Protein AF-F9XPC1-F1 (afdb_monomer_lite)

pLDDT: mean 86.32, std 16.61, range [31.66, 98.06]

Secondary structure (DSSP, 8-state):
--------------TTHHHHHHHHHHHHT--HHHHHHHHHHHHHHHHHHHH-HHHHHHS-HHHHHHHHHHTSS--THHHHHHHTSTTHHHHHHHHHHHHHTT-TT-----GGGGHHHHHHHH--

Organism: Zymoseptoria tritici (strain CBS 115943 / IPO323) (NCBI:txid336722)

Radius of gyration: 16.88 Å; chains: 1; bounding box: 32×58×39 Å

Structure (mmCIF, N/CA/C/O backbone):
data_AF-F9XPC1-F1
#
_entry.id   AF-F9XPC1-F1
#
loop_
_atom_site.group_PDB
_atom_site.id
_atom_site.type_symbol
_atom_site.label_atom_id
_atom_site.label_alt_id
_atom_site.label_comp_id
_atom_site.label_asym_id
_atom_site.label_entity_id
_atom_site.label_seq_id
_atom_site.pdbx_PDB_ins_code
_atom_site.Cartn_x
_atom_site.Cartn_y
_atom_site.Cartn_z
_atom_site.occupancy
_atom_site.B_iso_or_equiv
_atom_site.auth_seq_id
_atom_site.auth_comp_id
_atom_site.auth_asym_id
_atom_site.auth_atom_id
_atom_site.pdbx_PDB_model_num
ATOM 1 N N . MET A 1 1 ? 4.971 44.011 -14.112 1.00 39.41 1 MET A N 1
ATOM 2 C CA . MET A 1 1 ? 5.838 42.831 -13.914 1.00 39.41 1 MET A CA 1
ATOM 3 C C . MET A 1 1 ? 5.278 42.083 -12.721 1.00 39.41 1 MET A C 1
ATOM 5 O O . MET A 1 1 ? 5.489 42.542 -11.610 1.00 39.41 1 MET A O 1
ATOM 9 N N . ASN A 1 2 ? 4.453 41.056 -12.941 1.00 31.66 2 ASN A N 1
ATOM 10 C CA . ASN A 1 2 ? 3.886 40.272 -11.844 1.00 31.66 2 ASN A CA 1
ATOM 11 C C . ASN A 1 2 ? 4.432 38.849 -11.920 1.00 31.66 2 ASN A C 1
ATOM 13 O O . ASN A 1 2 ? 4.352 38.201 -12.963 1.00 31.66 2 ASN A O 1
ATOM 17 N N . SER A 1 3 ? 5.056 38.452 -10.821 1.00 39.78 3 SER A N 1
ATOM 18 C CA . SER A 1 3 ? 5.839 37.242 -10.649 1.00 39.78 3 SER A CA 1
ATOM 19 C C . SER A 1 3 ? 4.970 35.984 -10.669 1.00 39.78 3 SER A C 1
ATOM 21 O O . SER A 1 3 ? 3.963 35.890 -9.976 1.00 39.78 3 SER A O 1
ATOM 23 N N . THR A 1 4 ? 5.407 35.033 -11.491 1.00 44.59 4 THR A N 1
ATOM 24 C CA . THR A 1 4 ? 5.425 33.576 -11.282 1.00 44.59 4 THR A CA 1
ATOM 25 C C . THR A 1 4 ? 4.614 33.002 -10.109 1.00 44.59 4 THR A C 1
ATOM 27 O O . THR A 1 4 ? 5.076 33.003 -8.969 1.00 44.59 4 THR A O 1
ATOM 30 N N . HIS A 1 5 ? 3.497 32.346 -10.429 1.00 37.72 5 HIS A N 1
ATOM 31 C CA . HIS A 1 5 ? 3.060 31.145 -9.715 1.00 37.72 5 HIS A CA 1
ATOM 32 C C . HIS A 1 5 ? 3.279 29.945 -10.636 1.00 37.72 5 HIS A C 1
ATOM 34 O O . HIS A 1 5 ? 2.445 29.615 -11.474 1.00 37.72 5 HIS A O 1
ATOM 40 N N . ASP A 1 6 ? 4.452 29.333 -10.502 1.00 36.19 6 ASP A N 1
ATOM 41 C CA . ASP A 1 6 ? 4.741 28.028 -11.079 1.00 36.19 6 ASP A CA 1
ATOM 42 C C . ASP A 1 6 ? 4.139 26.952 -10.162 1.00 36.19 6 ASP A C 1
ATOM 44 O O . ASP A 1 6 ? 4.690 26.595 -9.121 1.00 36.19 6 ASP A O 1
ATOM 48 N N . SER A 1 7 ? 2.943 26.484 -10.515 1.00 40.69 7 SER A N 1
ATOM 49 C CA . SER A 1 7 ? 2.216 25.410 -9.831 1.00 40.69 7 SER A CA 1
ATOM 50 C C . SER A 1 7 ? 2.679 24.024 -10.297 1.00 40.69 7 SER A C 1
ATOM 52 O O . SER A 1 7 ? 1.855 23.167 -10.613 1.00 40.69 7 SER A O 1
ATOM 54 N N . THR A 1 8 ? 3.991 23.778 -10.355 1.00 38.88 8 THR A N 1
ATOM 55 C CA . THR A 1 8 ? 4.544 22.480 -10.790 1.00 38.88 8 THR A CA 1
ATOM 56 C C . THR A 1 8 ? 5.423 21.787 -9.746 1.00 38.88 8 THR A C 1
ATOM 58 O O . THR A 1 8 ? 6.253 20.948 -10.073 1.00 38.88 8 THR A O 1
ATOM 61 N N . ALA A 1 9 ? 5.173 22.015 -8.457 1.00 39.25 9 ALA A N 1
ATOM 62 C CA . ALA A 1 9 ? 5.675 21.146 -7.390 1.00 39.25 9 ALA A CA 1
ATOM 63 C C . ALA A 1 9 ? 4.611 20.101 -7.010 1.00 39.25 9 ALA A C 1
ATOM 65 O O . ALA A 1 9 ? 4.070 20.106 -5.907 1.00 39.25 9 ALA A O 1
ATOM 66 N N . GLY A 1 10 ? 4.267 19.214 -7.950 1.00 40.75 10 GLY A N 1
ATOM 67 C CA . GLY A 1 10 ? 3.461 18.032 -7.641 1.00 40.75 10 GLY A CA 1
ATOM 68 C C . GLY A 1 10 ? 4.199 17.201 -6.595 1.00 40.75 10 GLY A C 1
ATOM 69 O O . GLY A 1 10 ? 5.287 16.702 -6.879 1.00 40.75 10 GLY A O 1
ATOM 70 N N . GLY A 1 11 ? 3.638 17.126 -5.386 1.00 44.72 11 GLY A N 1
ATOM 71 C CA . GLY A 1 11 ? 4.242 16.494 -4.219 1.00 44.72 11 GLY A CA 1
ATOM 72 C C . GLY A 1 11 ? 4.635 15.050 -4.499 1.00 44.72 11 GLY A C 1
ATOM 73 O O . GLY A 1 11 ? 3.821 14.138 -4.404 1.00 44.72 11 GLY A O 1
ATOM 74 N N . VAL A 1 12 ? 5.902 14.841 -4.841 1.00 51.78 12 VAL A N 1
ATOM 75 C CA . VAL A 1 12 ? 6.534 13.529 -4.769 1.00 51.78 12 VAL A CA 1
ATOM 76 C C . VAL A 1 12 ? 6.485 13.166 -3.284 1.00 51.78 12 VAL A C 1
ATOM 78 O O . VAL A 1 12 ? 7.007 13.924 -2.465 1.00 51.78 12 VAL A O 1
ATOM 81 N N . GLY A 1 13 ? 5.756 12.104 -2.921 1.00 59.78 13 GLY A N 1
ATOM 82 C CA . GLY A 1 13 ? 5.554 11.704 -1.524 1.00 59.78 13 GLY A CA 1
ATOM 83 C C . GLY A 1 13 ? 6.866 11.754 -0.739 1.00 59.78 13 GLY A C 1
ATOM 84 O O . GLY A 1 13 ? 7.914 11.373 -1.262 1.00 59.78 13 GLY A O 1
ATOM 85 N N . ARG A 1 14 ? 6.830 12.295 0.488 1.00 64.56 14 ARG A N 1
ATOM 86 C CA . ARG A 1 14 ? 8.043 12.495 1.298 1.00 64.56 14 ARG A CA 1
ATOM 87 C C . ARG A 1 14 ? 8.808 11.175 1.402 1.00 64.56 14 ARG A C 1
ATOM 89 O O . ARG A 1 14 ? 8.215 10.151 1.729 1.00 64.56 14 ARG A O 1
ATOM 96 N N . VAL A 1 15 ? 10.112 11.202 1.136 1.00 66.75 15 VAL A N 1
ATOM 97 C CA . VAL A 1 15 ? 10.971 10.015 1.252 1.00 66.75 15 VAL A CA 1
ATOM 98 C C . VAL A 1 15 ? 10.778 9.384 2.636 1.00 66.75 15 VAL A C 1
ATOM 100 O O . VAL A 1 15 ? 10.909 10.075 3.648 1.00 66.75 15 VAL A O 1
ATOM 103 N N . GLY A 1 16 ? 10.430 8.095 2.683 1.00 79.88 16 GLY A N 1
ATOM 104 C CA . GLY A 1 16 ? 10.229 7.355 3.930 1.00 79.88 16 GLY A CA 1
ATOM 105 C C . GLY A 1 16 ? 8.837 7.471 4.560 1.00 79.88 16 GLY A C 1
ATOM 106 O O . GLY A 1 16 ? 8.658 6.983 5.677 1.00 79.88 16 GLY A O 1
ATOM 107 N N . HIS A 1 17 ? 7.859 8.119 3.917 1.00 89.50 17 HIS A N 1
ATOM 108 C CA . HIS A 1 17 ? 6.504 8.257 4.475 1.00 89.50 17 HIS A CA 1
ATOM 109 C C . HIS A 1 17 ? 5.804 6.910 4.683 1.00 89.50 17 HIS A C 1
ATOM 111 O O . HIS A 1 17 ? 5.067 6.753 5.652 1.00 89.50 17 HIS A O 1
ATOM 117 N N . GLU A 1 18 ? 6.075 5.938 3.821 1.00 90.50 18 GLU A N 1
ATOM 118 C CA . GLU A 1 18 ? 5.601 4.566 3.938 1.00 90.50 18 GLU A CA 1
ATOM 119 C C . GLU A 1 18 ? 6.061 3.925 5.257 1.00 90.50 18 GLU A C 1
ATOM 121 O O . GLU A 1 18 ? 5.232 3.466 6.044 1.00 90.50 18 GLU A O 1
ATOM 126 N N . ARG A 1 19 ? 7.357 4.031 5.580 1.00 91.62 19 ARG A N 1
ATOM 127 C CA . ARG A 1 19 ? 7.926 3.518 6.833 1.00 91.62 19 ARG A CA 1
ATOM 128 C C . ARG A 1 19 ? 7.413 4.283 8.050 1.00 91.62 19 ARG A C 1
ATOM 130 O O . ARG A 1 19 ? 7.088 3.680 9.067 1.00 91.62 19 ARG A O 1
ATOM 137 N N . ILE A 1 20 ? 7.326 5.613 7.961 1.00 94.38 20 ILE A N 1
ATOM 138 C CA . ILE A 1 20 ? 6.801 6.440 9.060 1.00 94.38 20 ILE A CA 1
ATOM 139 C C . ILE A 1 20 ? 5.347 6.057 9.363 1.00 94.38 20 ILE A C 1
ATOM 141 O O . ILE A 1 20 ? 4.984 5.935 10.531 1.00 94.38 20 ILE A O 1
ATOM 145 N N . GLY A 1 21 ? 4.525 5.851 8.330 1.00 94.88 21 GLY A N 1
ATOM 146 C CA . GLY A 1 21 ? 3.129 5.439 8.474 1.00 94.88 21 GLY A CA 1
ATOM 147 C C . GLY A 1 21 ? 2.987 4.057 9.110 1.00 94.88 21 GLY A C 1
ATOM 148 O O . GLY A 1 21 ? 2.234 3.905 10.073 1.00 94.88 21 GLY A O 1
ATOM 149 N N . GLU A 1 22 ? 3.749 3.074 8.629 1.00 96.12 22 GLU A N 1
ATOM 150 C CA . GLU A 1 22 ? 3.789 1.725 9.206 1.00 96.12 22 GLU A CA 1
ATOM 151 C C . GLU A 1 22 ? 4.189 1.745 10.686 1.00 96.12 22 GLU A C 1
ATOM 153 O O . GLU A 1 22 ? 3.488 1.181 11.535 1.00 96.12 22 GLU A O 1
ATOM 158 N N . GLU A 1 23 ? 5.293 2.421 11.013 1.00 95.25 23 GLU A N 1
ATOM 159 C CA . GLU A 1 23 ? 5.796 2.517 12.383 1.00 95.25 23 GLU A CA 1
ATOM 160 C C . GLU A 1 23 ? 4.797 3.225 13.296 1.00 95.25 23 GLU A C 1
ATOM 162 O O . GLU A 1 23 ? 4.579 2.793 14.429 1.00 95.25 23 GLU A O 1
ATOM 167 N N . TYR A 1 24 ? 4.175 4.301 12.815 1.00 95.75 24 TYR A N 1
ATOM 168 C CA . TYR A 1 24 ? 3.192 5.054 13.580 1.00 95.75 24 TYR A CA 1
ATOM 169 C C . TYR A 1 24 ? 1.960 4.205 13.910 1.00 95.75 24 TYR A C 1
ATOM 171 O O . TYR A 1 24 ? 1.584 4.106 15.078 1.00 95.75 24 TYR A O 1
ATOM 179 N N . LEU A 1 25 ? 1.369 3.538 12.915 1.00 95.44 25 LEU A N 1
ATOM 180 C CA . LEU A 1 25 ? 0.187 2.693 13.117 1.00 95.44 25 LEU A CA 1
ATOM 181 C C . LEU A 1 25 ? 0.498 1.493 14.015 1.00 95.44 25 LEU A C 1
ATOM 183 O O . LEU A 1 25 ? -0.278 1.176 14.917 1.00 95.44 25 LEU A O 1
ATOM 187 N N . THR A 1 26 ? 1.665 0.878 13.835 1.00 93.38 26 THR A N 1
ATOM 188 C CA . THR A 1 26 ? 2.116 -0.221 14.696 1.00 93.38 26 THR A CA 1
ATOM 189 C C . THR A 1 26 ? 2.271 0.242 16.147 1.00 93.38 26 THR A C 1
ATOM 191 O O . THR A 1 26 ? 1.817 -0.439 17.064 1.00 93.38 26 THR A O 1
ATOM 194 N N . ARG A 1 27 ? 2.853 1.428 16.381 1.00 94.06 27 ARG A N 1
ATOM 195 C CA . ARG A 1 27 ? 3.006 2.005 17.731 1.00 94.06 27 ARG A CA 1
ATOM 196 C C . ARG A 1 27 ? 1.680 2.396 18.375 1.00 94.06 27 ARG A C 1
ATOM 198 O O . ARG A 1 27 ? 1.578 2.343 19.596 1.00 94.06 27 ARG A O 1
ATOM 205 N N . LEU A 1 28 ? 0.686 2.786 17.580 1.00 94.56 28 LEU A N 1
ATOM 206 C CA . LEU A 1 28 ? -0.663 3.067 18.074 1.00 94.56 28 LEU A CA 1
ATOM 207 C C . LEU A 1 28 ? -1.434 1.806 18.490 1.00 94.56 28 LEU A C 1
ATOM 209 O O . LEU A 1 28 ? -2.450 1.933 19.167 1.00 94.56 28 LEU A O 1
ATOM 213 N N . GLY A 1 29 ? -0.958 0.614 18.120 1.00 94.25 29 GLY A N 1
ATOM 214 C CA . GLY A 1 29 ? -1.585 -0.656 18.483 1.00 94.25 29 GLY A CA 1
ATOM 215 C C . GLY A 1 29 ? -2.467 -1.263 17.395 1.00 94.25 29 GLY A C 1
ATOM 216 O O . GLY A 1 29 ? -3.188 -2.212 17.677 1.00 94.25 29 GLY A O 1
ATOM 217 N N . TYR A 1 30 ? -2.408 -0.770 16.153 1.00 95.44 30 TYR A N 1
ATOM 218 C CA . TYR A 1 30 ? -3.050 -1.477 15.046 1.00 95.44 30 TYR A CA 1
ATOM 219 C C . TYR A 1 30 ? -2.400 -2.842 14.811 1.00 95.44 30 TYR A C 1
ATOM 221 O O . TYR A 1 30 ? -1.204 -3.044 15.045 1.00 95.44 30 TYR A O 1
ATOM 229 N N . SER A 1 31 ? -3.180 -3.767 14.246 1.00 94.19 31 SER A N 1
ATOM 230 C CA . SER A 1 31 ? -2.648 -5.048 13.787 1.00 94.19 31 SER A CA 1
ATOM 231 C C . SER A 1 31 ? -1.455 -4.865 12.841 1.00 94.19 31 SER A C 1
ATOM 233 O O . SER A 1 31 ? -1.419 -3.946 12.014 1.00 94.19 31 SER A O 1
ATOM 235 N N . LYS A 1 32 ? -0.513 -5.815 12.893 1.00 92.44 32 LYS A N 1
ATOM 236 C CA . LYS A 1 32 ? 0.649 -5.847 11.991 1.00 92.44 32 LYS A CA 1
ATOM 237 C C . LYS A 1 32 ? 0.248 -5.755 10.520 1.00 92.44 32 LYS A C 1
ATOM 239 O O . LYS A 1 32 ? 0.936 -5.099 9.752 1.00 92.44 32 LYS A O 1
ATOM 244 N N . LYS A 1 33 ? -0.882 -6.369 10.143 1.00 94.69 33 LYS A N 1
ATOM 245 C CA . LYS A 1 33 ? -1.400 -6.323 8.772 1.00 94.69 33 LYS A CA 1
ATOM 246 C C . LYS A 1 33 ? -1.676 -4.887 8.328 1.00 94.69 33 LYS A C 1
ATOM 248 O O . LYS A 1 33 ? -1.242 -4.500 7.254 1.00 94.69 33 LYS A O 1
ATOM 253 N N . VAL A 1 34 ? -2.356 -4.086 9.149 1.00 95.56 34 VAL A N 1
ATOM 254 C CA . VAL A 1 34 ? -2.688 -2.693 8.799 1.00 95.56 34 VAL A CA 1
ATOM 255 C C . VAL A 1 34 ? -1.425 -1.851 8.633 1.00 95.56 34 VAL A C 1
ATOM 257 O O . VAL A 1 34 ? -1.280 -1.177 7.616 1.00 95.56 34 VAL A O 1
ATOM 260 N N . GLY A 1 35 ? -0.499 -1.924 9.596 1.00 95.44 35 GLY A N 1
ATOM 261 C CA . GLY A 1 35 ? 0.776 -1.207 9.509 1.00 95.44 35 GLY A CA 1
ATOM 262 C C . GLY A 1 35 ? 1.561 -1.596 8.256 1.00 95.44 35 GLY A C 1
ATOM 263 O O . GLY A 1 35 ? 1.965 -0.726 7.488 1.00 95.44 35 GLY A O 1
ATOM 264 N N . PHE A 1 36 ? 1.691 -2.898 8.003 1.00 95.25 36 PHE A N 1
ATOM 265 C CA . PHE A 1 36 ? 2.448 -3.421 6.871 1.00 95.25 36 PHE A CA 1
ATOM 266 C C . PHE A 1 36 ? 1.828 -3.061 5.517 1.00 95.25 36 PHE A C 1
ATOM 268 O O . PHE A 1 36 ? 2.544 -2.659 4.606 1.00 95.25 36 PHE A O 1
ATOM 275 N N . LEU A 1 37 ? 0.499 -3.137 5.372 1.00 96.94 37 LEU A N 1
ATOM 276 C CA . LEU A 1 37 ? -0.171 -2.711 4.139 1.00 96.94 37 LEU A CA 1
ATOM 277 C C . LEU A 1 37 ? 0.122 -1.235 3.839 1.00 96.94 37 LEU A C 1
ATOM 279 O O . LEU A 1 37 ? 0.465 -0.900 2.705 1.00 96.94 37 LEU A O 1
ATOM 283 N N . VAL A 1 38 ? 0.085 -0.369 4.856 1.00 96.50 38 VAL A N 1
ATOM 284 C CA . VAL A 1 38 ? 0.462 1.044 4.706 1.00 96.50 38 VAL A CA 1
ATOM 285 C C . VAL A 1 38 ? 1.942 1.199 4.353 1.00 96.50 38 VAL A C 1
ATOM 287 O O . VAL A 1 38 ? 2.255 1.958 3.441 1.00 96.50 38 VAL A O 1
ATOM 290 N N . GLY A 1 39 ? 2.854 0.465 4.988 1.00 95.75 39 GLY A N 1
ATOM 291 C CA . GLY A 1 39 ? 4.285 0.496 4.648 1.00 95.75 39 GLY A CA 1
ATOM 292 C C . GLY A 1 39 ? 4.603 -0.026 3.246 1.00 95.75 39 GLY A C 1
ATOM 293 O O . GLY A 1 39 ? 5.534 0.431 2.586 1.00 95.75 39 GLY A O 1
ATOM 294 N N . SER A 1 40 ? 3.787 -0.943 2.739 1.00 95.94 40 SER A N 1
ATOM 295 C CA . SER A 1 40 ? 4.040 -1.616 1.467 1.00 95.94 40 SER A CA 1
ATOM 296 C C . SER A 1 40 ? 3.697 -0.791 0.229 1.00 95.94 40 SER A C 1
ATOM 298 O O . SER A 1 40 ? 4.212 -1.083 -0.847 1.00 95.94 40 SER A O 1
ATOM 300 N N . HIS A 1 41 ? 2.833 0.225 0.331 1.00 94.06 41 HIS A N 1
ATOM 301 C CA . HIS A 1 41 ? 2.163 0.802 -0.844 1.00 94.06 41 HIS A CA 1
ATOM 302 C C . HIS A 1 41 ? 3.131 1.395 -1.894 1.00 94.06 41 HIS A C 1
ATOM 304 O O . HIS A 1 41 ? 2.855 1.358 -3.095 1.00 94.06 41 HIS A O 1
ATOM 310 N N . ALA A 1 42 ? 4.290 1.918 -1.485 1.00 91.31 42 ALA A N 1
ATOM 311 C CA . ALA A 1 42 ? 5.315 2.395 -2.415 1.00 91.31 42 ALA A CA 1
ATOM 312 C C . ALA A 1 42 ? 6.017 1.229 -3.137 1.00 91.31 42 ALA A C 1
ATOM 314 O O . ALA A 1 42 ? 6.166 1.252 -4.360 1.00 91.31 42 ALA A O 1
ATOM 315 N N . ALA A 1 43 ? 6.399 0.185 -2.399 1.00 93.75 43 ALA A N 1
ATOM 316 C CA . ALA A 1 43 ? 7.040 -1.009 -2.947 1.00 93.75 43 ALA A CA 1
ATOM 317 C C . ALA A 1 43 ? 6.075 -1.853 -3.801 1.00 93.75 43 ALA A C 1
ATOM 319 O O . ALA A 1 43 ? 6.470 -2.349 -4.854 1.00 93.75 43 ALA A O 1
ATOM 320 N N . ALA A 1 44 ? 4.787 -1.898 -3.452 1.00 95.62 44 ALA A N 1
ATOM 321 C CA . ALA A 1 44 ? 3.740 -2.534 -4.248 1.00 95.62 44 ALA A CA 1
ATOM 322 C C . ALA A 1 44 ? 3.644 -1.943 -5.666 1.00 95.62 44 ALA A C 1
ATOM 324 O O . ALA A 1 44 ? 3.382 -2.667 -6.623 1.00 95.62 44 ALA A O 1
ATOM 325 N N . LYS A 1 45 ? 3.930 -0.643 -5.841 1.00 94.81 45 LYS A N 1
ATOM 326 C CA . LYS A 1 45 ? 4.038 -0.029 -7.176 1.00 94.81 45 LYS A CA 1
ATOM 327 C C . LYS A 1 45 ? 5.171 -0.646 -7.992 1.00 94.81 45 LYS A C 1
ATOM 329 O O . LYS A 1 45 ? 4.981 -0.950 -9.168 1.00 94.81 45 LYS A O 1
ATOM 334 N N . ARG A 1 46 ? 6.348 -0.808 -7.374 1.00 94.81 46 ARG A N 1
ATOM 335 C CA . ARG A 1 46 ? 7.531 -1.408 -8.010 1.00 94.81 46 ARG A CA 1
ATOM 336 C C . ARG A 1 46 ? 7.248 -2.858 -8.396 1.00 94.81 46 ARG A C 1
ATOM 338 O O . ARG A 1 46 ? 7.599 -3.262 -9.500 1.00 94.81 46 ARG A O 1
ATOM 345 N N . PHE A 1 47 ? 6.570 -3.602 -7.522 1.00 96.31 47 PHE A N 1
ATOM 346 C CA . PHE A 1 47 ? 6.138 -4.972 -7.786 1.00 96.31 47 PHE A CA 1
ATOM 347 C C . PHE A 1 47 ? 5.158 -5.057 -8.964 1.00 96.31 47 PHE A C 1
ATOM 349 O O . PHE A 1 47 ? 5.377 -5.830 -9.896 1.00 96.31 47 PHE A O 1
ATOM 356 N N . LEU A 1 48 ? 4.108 -4.229 -8.976 1.00 95.94 48 LEU A N 1
ATOM 357 C CA . LEU A 1 48 ? 3.114 -4.228 -10.053 1.00 95.94 48 LEU A CA 1
ATOM 358 C C . LEU A 1 48 ? 3.734 -3.865 -11.408 1.00 95.94 48 LEU A C 1
ATOM 360 O O . LEU A 1 48 ? 3.462 -4.536 -12.393 1.00 95.94 48 LEU A O 1
ATOM 364 N N . CYS A 1 49 ? 4.637 -2.881 -11.457 1.00 94.31 49 CYS A N 1
ATOM 365 C CA . CYS A 1 49 ? 5.357 -2.553 -12.695 1.00 94.31 49 CYS A CA 1
ATOM 366 C C . CYS A 1 49 ? 6.342 -3.653 -13.131 1.00 94.31 49 CYS A C 1
ATOM 368 O O . CYS A 1 49 ? 6.696 -3.724 -14.305 1.00 94.31 49 CYS A O 1
ATOM 370 N N . GLY A 1 50 ? 6.840 -4.462 -12.189 1.00 93.62 50 GLY A N 1
ATOM 371 C CA . GLY A 1 50 ? 7.753 -5.572 -12.469 1.00 93.62 50 GLY A CA 1
ATOM 372 C C . GLY A 1 50 ? 7.035 -6.832 -12.958 1.00 93.62 50 GLY A C 1
ATOM 373 O O . GLY A 1 50 ? 7.589 -7.579 -13.760 1.00 93.62 50 GLY A O 1
ATOM 374 N N . THR A 1 51 ? 5.801 -7.052 -12.499 1.00 93.94 51 THR A N 1
ATOM 375 C CA . THR A 1 51 ? 4.959 -8.203 -12.870 1.00 93.94 51 THR A CA 1
ATOM 376 C C . THR A 1 51 ? 4.105 -7.951 -14.108 1.00 93.94 51 THR A C 1
ATOM 378 O O . THR A 1 51 ? 3.920 -8.862 -14.912 1.00 93.94 51 THR A O 1
ATOM 381 N N . ASP A 1 52 ? 3.616 -6.726 -14.288 1.00 91.81 52 ASP A N 1
ATOM 382 C CA . ASP A 1 52 ? 2.818 -6.312 -15.436 1.00 91.81 52 ASP A CA 1
ATOM 383 C C . ASP A 1 52 ? 3.409 -5.032 -16.055 1.00 91.81 52 ASP A C 1
ATOM 385 O O . ASP A 1 52 ? 3.190 -3.927 -15.545 1.00 91.81 52 ASP A O 1
ATOM 389 N N . PRO A 1 53 ? 4.140 -5.142 -17.179 1.00 85.12 53 PRO A N 1
ATOM 390 C CA . PRO A 1 53 ? 4.673 -3.977 -17.877 1.00 85.12 53 PRO A CA 1
ATOM 391 C C . PRO A 1 53 ? 3.594 -2.968 -18.296 1.00 85.12 53 PRO A C 1
ATOM 393 O O . PRO A 1 53 ? 3.883 -1.773 -18.346 1.00 85.12 53 PRO A O 1
ATOM 396 N N . ALA A 1 54 ? 2.355 -3.407 -18.552 1.00 91.31 54 ALA A N 1
ATOM 397 C CA . ALA A 1 54 ? 1.256 -2.508 -18.907 1.00 91.31 54 ALA A CA 1
ATOM 398 C C . ALA A 1 54 ? 0.771 -1.681 -17.704 1.00 91.31 54 ALA A C 1
ATOM 400 O O . ALA A 1 54 ? 0.266 -0.571 -17.884 1.00 91.31 54 ALA A O 1
ATOM 401 N N . TYR A 1 55 ? 0.986 -2.152 -16.470 1.00 91.38 55 TYR A N 1
ATOM 402 C CA . TYR A 1 55 ? 0.655 -1.395 -15.260 1.00 91.38 55 TYR A CA 1
ATOM 403 C C . TYR A 1 55 ? 1.457 -0.096 -15.150 1.00 91.38 55 TYR A C 1
ATOM 405 O O . TYR A 1 55 ? 0.962 0.917 -14.652 1.00 91.38 55 TYR A O 1
ATOM 413 N N . HIS A 1 56 ? 2.693 -0.076 -15.657 1.00 88.12 56 HIS A N 1
ATOM 414 C CA . HIS A 1 56 ? 3.468 1.159 -15.703 1.00 88.12 56 HIS A CA 1
ATOM 415 C C . HIS A 1 56 ? 2.717 2.253 -16.476 1.00 88.12 56 HIS A C 1
ATOM 417 O O . HIS A 1 56 ? 2.725 3.418 -16.073 1.00 88.12 56 HIS A O 1
ATOM 423 N N . ASP A 1 57 ? 2.010 1.897 -17.548 1.00 88.69 57 ASP A N 1
ATOM 424 C CA . ASP A 1 57 ? 1.304 2.864 -18.382 1.00 88.69 57 ASP A CA 1
ATOM 425 C C . ASP A 1 57 ? 0.054 3.436 -17.715 1.00 88.69 57 ASP A C 1
ATOM 427 O O . ASP A 1 57 ? -0.283 4.591 -17.985 1.00 88.69 57 ASP A O 1
ATOM 431 N N . THR A 1 58 ? -0.547 2.711 -16.766 1.00 87.94 58 THR A N 1
ATOM 432 C CA . THR A 1 58 ? -1.697 3.187 -15.982 1.00 87.94 58 THR A CA 1
ATOM 433 C C . THR A 1 58 ? -1.311 4.191 -14.891 1.00 87.94 58 THR A C 1
ATOM 435 O O . THR A 1 58 ? -2.173 4.857 -14.317 1.00 87.94 58 THR A O 1
ATOM 438 N N . LEU A 1 59 ? -0.019 4.329 -14.577 1.00 87.56 59 LEU A N 1
ATOM 439 C CA . LEU A 1 59 ? 0.457 5.282 -13.577 1.00 87.56 59 LEU A CA 1
ATOM 440 C C . LEU A 1 59 ? 0.267 6.737 -14.033 1.00 87.56 59 LEU A C 1
ATOM 442 O O . LEU A 1 59 ? 0.539 7.102 -15.178 1.00 87.56 59 LEU A O 1
ATOM 446 N N . SER A 1 60 ? -0.084 7.616 -13.089 1.00 85.38 60 SER A N 1
ATOM 447 C CA . SER A 1 60 ? -0.079 9.062 -13.353 1.00 85.38 60 SER A CA 1
ATOM 448 C C . SER A 1 60 ? 1.348 9.584 -13.522 1.00 85.38 60 SER A C 1
ATOM 450 O O . SER A 1 60 ? 2.315 8.967 -13.070 1.00 85.38 60 SER A O 1
ATOM 452 N N . GLY A 1 61 ? 1.492 10.783 -14.096 1.00 85.81 61 GLY A N 1
ATOM 453 C CA . GLY A 1 61 ? 2.802 11.429 -14.233 1.00 85.81 61 GLY A CA 1
ATOM 454 C C . GLY A 1 61 ? 3.556 11.575 -12.902 1.00 85.81 61 GLY A C 1
ATOM 455 O O . GLY A 1 61 ? 4.770 11.394 -12.863 1.00 85.81 61 GLY A O 1
ATOM 456 N N . ALA A 1 62 ? 2.851 11.833 -11.794 1.00 84.44 62 ALA A N 1
ATOM 457 C CA . ALA A 1 62 ? 3.450 11.883 -10.456 1.00 84.44 62 ALA A CA 1
ATOM 458 C C . ALA A 1 62 ? 3.879 10.491 -9.944 1.00 84.44 62 ALA A C 1
ATOM 460 O O . ALA A 1 62 ? 4.974 10.346 -9.389 1.00 84.44 62 ALA A O 1
ATOM 461 N N . SER A 1 63 ? 3.067 9.451 -10.172 1.00 84.94 63 SER A N 1
ATOM 462 C CA . SER A 1 63 ? 3.405 8.068 -9.799 1.00 84.94 63 SER A CA 1
ATOM 463 C C . SER A 1 63 ? 4.626 7.547 -10.571 1.00 84.94 63 SER A C 1
ATOM 465 O O . SER A 1 63 ? 5.492 6.911 -9.965 1.00 84.94 63 SER A O 1
ATOM 467 N N . LYS A 1 64 ? 4.745 7.874 -11.869 1.00 88.00 64 LYS A N 1
ATOM 468 C CA . LYS A 1 64 ? 5.922 7.551 -12.700 1.00 88.00 64 LYS A CA 1
ATOM 469 C C . LYS A 1 64 ? 7.179 8.262 -12.198 1.00 88.00 64 LYS A C 1
ATOM 471 O O . LYS A 1 64 ? 8.195 7.620 -11.970 1.00 88.00 64 LYS A O 1
ATOM 476 N N . LYS A 1 65 ? 7.099 9.572 -11.930 1.00 86.12 65 LYS A N 1
ATOM 477 C CA . LYS A 1 65 ? 8.235 10.341 -11.381 1.00 86.12 65 LYS A CA 1
ATOM 478 C C . LYS A 1 65 ? 8.714 9.783 -10.041 1.00 86.12 65 LYS A C 1
ATOM 480 O O . LYS A 1 65 ? 9.905 9.588 -9.855 1.00 86.12 65 LYS A O 1
ATOM 485 N N . SER A 1 66 ? 7.793 9.502 -9.119 1.00 83.69 66 SER A N 1
ATOM 486 C CA . SER A 1 66 ? 8.140 8.933 -7.808 1.00 83.69 66 SER A CA 1
ATOM 487 C C . SER A 1 66 ? 8.719 7.519 -7.893 1.00 83.69 66 SER A C 1
ATOM 489 O O . SER A 1 66 ? 9.517 7.163 -7.036 1.00 83.69 66 SER A O 1
ATOM 491 N N . LEU A 1 67 ? 8.356 6.720 -8.905 1.00 84.50 67 LEU A N 1
ATOM 492 C CA . LEU A 1 67 ? 8.901 5.369 -9.093 1.00 84.50 67 LEU A CA 1
ATOM 493 C C . LEU A 1 67 ? 10.422 5.392 -9.319 1.00 84.50 67 LEU A C 1
ATOM 495 O O . LEU A 1 67 ? 11.131 4.587 -8.720 1.00 84.50 67 LEU A O 1
ATOM 499 N N . VAL A 1 68 ? 10.916 6.359 -10.098 1.00 82.88 68 VAL A N 1
ATOM 500 C CA . VAL A 1 68 ? 12.355 6.537 -10.370 1.00 82.88 68 VAL A CA 1
ATOM 501 C C . VAL A 1 68 ? 13.141 6.765 -9.075 1.00 82.88 68 VAL A C 1
ATOM 503 O O . VAL A 1 68 ? 14.200 6.185 -8.865 1.00 82.88 68 VAL A O 1
ATOM 506 N N . PHE A 1 69 ? 12.592 7.556 -8.149 1.00 79.75 69 PHE A N 1
ATOM 507 C CA . PHE A 1 69 ? 13.230 7.810 -6.852 1.00 79.75 69 PHE A CA 1
ATOM 508 C C . PHE A 1 69 ? 13.116 6.639 -5.866 1.00 79.75 69 PHE A C 1
ATOM 510 O O . PHE A 1 69 ? 13.832 6.614 -4.869 1.00 79.75 69 PHE A O 1
ATOM 517 N N . GLN A 1 70 ? 12.214 5.688 -6.116 1.00 79.19 70 GLN A N 1
ATOM 518 C CA . GLN A 1 70 ? 11.911 4.570 -5.218 1.00 79.19 70 GLN A CA 1
ATOM 519 C C . GLN A 1 70 ? 12.661 3.277 -5.572 1.00 79.19 70 GLN A C 1
ATOM 521 O O . GLN A 1 70 ? 12.574 2.320 -4.807 1.00 79.19 70 GLN A O 1
ATOM 526 N N . GLY A 1 71 ? 13.414 3.246 -6.678 1.00 82.12 71 GLY A N 1
ATOM 527 C CA . GLY A 1 71 ? 14.302 2.127 -7.017 1.00 82.12 71 GLY A CA 1
ATOM 528 C C . GLY A 1 71 ? 13.820 1.226 -8.155 1.00 82.12 71 GLY A C 1
ATOM 529 O O . GLY A 1 71 ? 14.108 0.032 -8.118 1.00 82.12 71 GLY A O 1
ATOM 530 N N . GLU A 1 72 ? 13.108 1.785 -9.145 1.00 86.31 72 GLU A N 1
ATOM 531 C CA . GLU A 1 72 ? 12.690 1.094 -10.381 1.00 86.31 72 GLU A CA 1
ATOM 532 C C . GLU A 1 72 ? 11.731 -0.104 -10.151 1.00 86.31 72 GLU A C 1
ATOM 534 O O . GLU A 1 72 ? 11.470 -0.489 -9.007 1.00 86.31 72 GLU A O 1
ATOM 539 N N . PRO A 1 73 ? 11.125 -0.686 -11.205 1.00 92.88 73 PRO A N 1
ATOM 540 C CA . PRO A 1 73 ? 10.345 -1.918 -11.080 1.00 92.88 73 PRO A CA 1
ATOM 541 C C . PRO A 1 73 ? 11.160 -3.091 -10.513 1.00 92.88 73 PRO A C 1
ATOM 543 O O . PRO A 1 73 ? 12.326 -3.266 -10.874 1.00 92.88 73 PRO A O 1
ATOM 546 N N . MET A 1 74 ? 10.528 -3.915 -9.669 1.00 94.31 74 MET A N 1
ATOM 547 C CA . MET A 1 74 ? 11.155 -5.106 -9.075 1.00 94.31 74 MET A CA 1
ATOM 548 C C . MET A 1 74 ? 11.492 -6.157 -10.139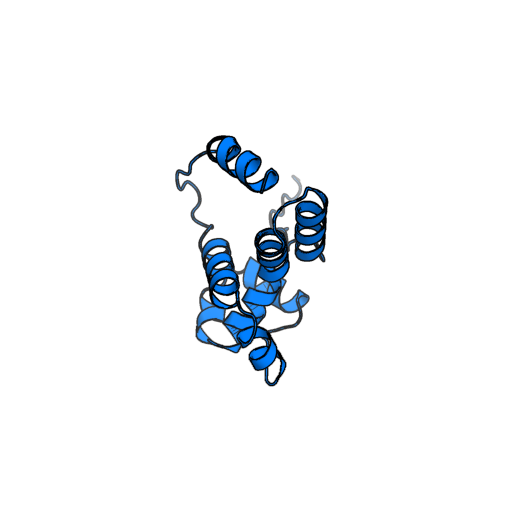 1.00 94.31 74 MET A C 1
ATOM 550 O O . MET A 1 74 ? 10.803 -6.256 -11.159 1.00 94.31 74 MET A O 1
ATOM 554 N N . ARG A 1 75 ? 12.537 -6.965 -9.908 1.00 94.06 75 ARG A N 1
ATOM 555 C CA . ARG A 1 75 ? 12.997 -8.009 -10.847 1.00 94.06 75 ARG A CA 1
ATOM 556 C C . ARG A 1 75 ? 13.542 -9.244 -10.127 1.00 94.06 75 ARG A C 1
ATOM 558 O O . ARG A 1 75 ? 14.054 -9.141 -9.020 1.00 94.06 75 ARG A O 1
ATOM 565 N N . GLY A 1 76 ? 13.520 -10.390 -10.811 1.00 94.25 76 GLY A N 1
ATOM 566 C CA . GLY A 1 76 ? 14.193 -11.613 -10.357 1.00 94.25 76 GLY A CA 1
ATOM 567 C C . GLY A 1 76 ? 13.713 -12.073 -8.980 1.00 94.25 76 GLY A C 1
ATOM 568 O O . GLY A 1 76 ? 12.510 -12.163 -8.748 1.00 94.25 76 GLY A O 1
ATOM 569 N N . ASP A 1 77 ? 14.654 -12.334 -8.073 1.00 94.69 77 ASP A N 1
ATOM 570 C CA . ASP A 1 77 ? 14.362 -12.843 -6.729 1.00 94.69 77 ASP A CA 1
ATOM 571 C C . ASP A 1 77 ? 13.512 -11.879 -5.891 1.00 94.69 77 ASP A C 1
ATOM 573 O O . ASP A 1 77 ? 12.653 -12.336 -5.144 1.00 94.69 77 ASP A O 1
ATOM 577 N N . GLU A 1 78 ? 13.638 -10.562 -6.098 1.00 94.19 78 GLU A N 1
ATOM 578 C CA . GLU A 1 78 ? 12.816 -9.557 -5.404 1.00 94.19 78 GLU A CA 1
ATOM 579 C C . GLU A 1 78 ? 11.315 -9.757 -5.692 1.00 94.19 78 GLU A C 1
ATOM 581 O O . GLU A 1 78 ? 10.481 -9.608 -4.800 1.00 94.19 78 GLU A O 1
ATOM 586 N N . LEU A 1 79 ? 10.957 -10.156 -6.922 1.00 94.81 79 LEU A N 1
ATOM 587 C CA . LEU A 1 79 ? 9.569 -10.481 -7.270 1.00 94.81 79 LEU A CA 1
ATOM 588 C C . LEU A 1 79 ? 9.093 -11.744 -6.556 1.00 94.81 79 LEU A C 1
ATOM 590 O O . LEU A 1 79 ? 7.971 -11.773 -6.057 1.00 94.81 79 LEU A O 1
ATOM 594 N N . ASN A 1 80 ? 9.934 -12.777 -6.507 1.00 95.00 80 ASN A N 1
ATOM 595 C CA . ASN A 1 80 ? 9.586 -14.048 -5.875 1.00 95.00 80 ASN A CA 1
ATOM 596 C C . ASN A 1 80 ? 9.402 -13.881 -4.362 1.00 95.00 80 ASN A C 1
ATOM 598 O O . ASN A 1 80 ? 8.435 -14.389 -3.796 1.00 95.00 80 ASN A O 1
ATOM 602 N N . GLU A 1 81 ? 10.295 -13.130 -3.716 1.00 94.94 81 GLU A N 1
ATOM 603 C CA . GLU A 1 81 ? 10.215 -12.806 -2.291 1.00 94.94 81 GLU A CA 1
ATOM 604 C C . GLU A 1 81 ? 8.964 -11.986 -1.968 1.00 94.94 81 GLU A C 1
ATOM 606 O O . GLU A 1 81 ? 8.256 -12.289 -1.005 1.00 94.94 81 GLU A O 1
ATOM 611 N N . TRP A 1 82 ? 8.646 -10.984 -2.793 1.00 95.19 82 TRP A N 1
ATOM 612 C CA . TRP A 1 82 ? 7.438 -10.183 -2.612 1.00 95.19 82 TRP A CA 1
ATOM 613 C C . TRP A 1 82 ? 6.162 -11.007 -2.815 1.00 95.19 82 TRP A C 1
ATOM 615 O O . TRP A 1 82 ? 5.244 -10.939 -1.996 1.00 95.19 82 TRP A O 1
ATOM 625 N N . A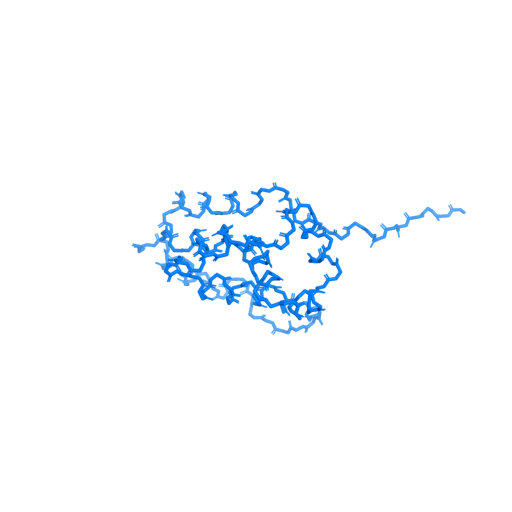LA A 1 83 ? 6.117 -11.825 -3.870 1.00 95.19 83 ALA A N 1
ATOM 626 C CA . ALA A 1 83 ? 4.979 -12.686 -4.186 1.00 95.19 83 ALA A CA 1
ATOM 627 C C . ALA A 1 83 ? 4.731 -13.764 -3.118 1.00 95.19 83 ALA A C 1
ATOM 629 O O . ALA A 1 83 ? 3.596 -14.198 -2.936 1.00 95.19 83 ALA A O 1
ATOM 630 N N . ALA A 1 84 ? 5.768 -14.177 -2.383 1.00 96.69 84 ALA A N 1
ATOM 631 C CA . ALA A 1 84 ? 5.647 -15.117 -1.270 1.00 96.69 84 ALA A CA 1
ATOM 632 C C . ALA A 1 84 ? 5.020 -14.495 -0.006 1.00 96.69 84 ALA A C 1
ATOM 634 O O . ALA A 1 84 ? 4.711 -15.216 0.948 1.00 96.69 84 ALA A O 1
ATOM 635 N N . ASN A 1 85 ? 4.827 -13.172 0.037 1.00 95.75 85 ASN A N 1
ATOM 636 C CA . ASN A 1 85 ? 4.189 -12.521 1.171 1.00 95.75 85 ASN A CA 1
ATOM 637 C C . ASN A 1 85 ? 2.698 -12.908 1.251 1.00 95.75 85 ASN A C 1
ATOM 639 O O . ASN A 1 85 ? 1.974 -12.747 0.266 1.00 95.75 85 ASN A O 1
ATOM 643 N N . PRO A 1 86 ? 2.187 -13.335 2.423 1.00 96.62 86 PRO A N 1
ATOM 644 C CA . PRO A 1 86 ? 0.795 -13.766 2.570 1.00 96.62 86 PRO A CA 1
ATOM 645 C C . PRO A 1 86 ? -0.238 -12.655 2.331 1.00 96.62 86 PRO A C 1
ATOM 647 O O . PRO A 1 86 ? -1.426 -12.953 2.258 1.00 96.62 86 PRO A O 1
ATOM 650 N N . TRP A 1 87 ? 0.187 -11.391 2.252 1.00 97.38 87 TRP A N 1
ATOM 651 C CA . TRP A 1 87 ? -0.668 -10.236 1.969 1.00 97.38 87 TRP A CA 1
ATOM 652 C C . TRP A 1 87 ? -0.382 -9.604 0.601 1.00 97.38 87 TRP A C 1
ATOM 654 O O . TRP A 1 87 ? -0.772 -8.460 0.368 1.00 97.38 87 TRP A O 1
ATOM 664 N N . CYS A 1 88 ? 0.332 -10.300 -0.296 1.00 96.75 88 CYS A N 1
ATOM 665 C CA . CYS A 1 88 ? 0.717 -9.774 -1.611 1.00 96.75 88 CYS A CA 1
ATOM 666 C C . CYS A 1 88 ? -0.473 -9.214 -2.396 1.00 96.75 88 CYS A C 1
ATOM 668 O O . CYS A 1 88 ? -0.396 -8.100 -2.925 1.00 96.75 88 CYS A O 1
ATOM 670 N N . ASP A 1 89 ? -1.589 -9.936 -2.401 1.00 96.75 89 ASP A N 1
ATOM 671 C CA . ASP A 1 89 ? -2.799 -9.517 -3.101 1.00 96.75 89 ASP A CA 1
ATOM 672 C C . ASP A 1 89 ? -3.383 -8.232 -2.506 1.00 96.75 89 ASP A C 1
ATOM 674 O O . ASP A 1 89 ? -3.684 -7.292 -3.246 1.00 96.75 89 ASP A O 1
ATOM 678 N N . GLU A 1 90 ? -3.484 -8.122 -1.179 1.00 98.06 90 GLU A N 1
ATOM 679 C CA . GLU A 1 90 ? -3.987 -6.908 -0.532 1.00 98.06 90 GLU A CA 1
ATOM 680 C C . GLU A 1 90 ? -3.046 -5.711 -0.693 1.00 98.06 90 GLU A C 1
ATOM 682 O O . GLU A 1 90 ? -3.520 -4.588 -0.874 1.00 98.06 90 GLU A O 1
ATOM 687 N N . MET A 1 91 ? -1.728 -5.930 -0.681 1.00 97.31 91 MET A N 1
ATOM 688 C CA . MET A 1 91 ? -0.741 -4.882 -0.971 1.00 97.31 91 MET A CA 1
ATOM 689 C C . MET A 1 91 ? -0.931 -4.331 -2.387 1.00 97.31 91 MET A C 1
ATOM 691 O O . MET A 1 91 ? -0.985 -3.115 -2.596 1.00 97.31 91 MET A O 1
ATOM 695 N N . CYS A 1 92 ? -1.087 -5.228 -3.362 1.00 96.69 92 CYS A N 1
ATOM 696 C CA . CYS A 1 92 ? -1.352 -4.865 -4.749 1.00 96.69 92 CYS A CA 1
ATOM 697 C C . CYS A 1 92 ? -2.694 -4.143 -4.894 1.00 96.69 92 CYS A C 1
ATOM 699 O O . CYS A 1 92 ? -2.793 -3.150 -5.616 1.00 96.69 92 CYS A O 1
ATOM 701 N N . GLN A 1 93 ? -3.728 -4.616 -4.202 1.00 97.50 93 GLN A N 1
ATOM 702 C CA . GLN A 1 93 ? -5.061 -4.033 -4.268 1.00 97.50 93 GLN A CA 1
ATOM 703 C C . GLN A 1 93 ? -5.098 -2.618 -3.684 1.00 97.50 93 GLN A C 1
ATOM 705 O O . GLN A 1 93 ? -5.648 -1.714 -4.317 1.00 97.50 93 GLN A O 1
ATOM 710 N N . LEU A 1 94 ? -4.464 -2.404 -2.527 1.00 97.06 94 LEU A N 1
ATOM 711 C CA . LEU A 1 94 ? -4.340 -1.079 -1.925 1.00 97.06 94 LEU A CA 1
ATOM 712 C C . LEU A 1 94 ? -3.623 -0.114 -2.871 1.00 97.06 94 LEU A C 1
ATOM 714 O O . LEU A 1 94 ? -4.058 1.025 -3.041 1.00 97.06 94 LEU A O 1
ATOM 718 N N . ARG A 1 95 ? -2.567 -0.582 -3.545 1.00 96.25 95 ARG A N 1
ATOM 719 C CA . ARG A 1 95 ? -1.850 0.240 -4.518 1.00 96.25 95 ARG A CA 1
ATOM 720 C C . ARG A 1 95 ? -2.702 0.610 -5.732 1.00 96.25 95 ARG A C 1
ATOM 722 O O . ARG A 1 95 ? -2.640 1.746 -6.197 1.00 96.25 95 ARG A O 1
ATOM 729 N N . LYS A 1 96 ? -3.509 -0.320 -6.237 1.00 94.88 96 LYS A N 1
ATOM 730 C CA . LYS A 1 96 ? -4.437 -0.043 -7.343 1.00 94.88 96 LYS A CA 1
ATOM 731 C C . LYS A 1 96 ? -5.469 1.015 -6.951 1.00 94.8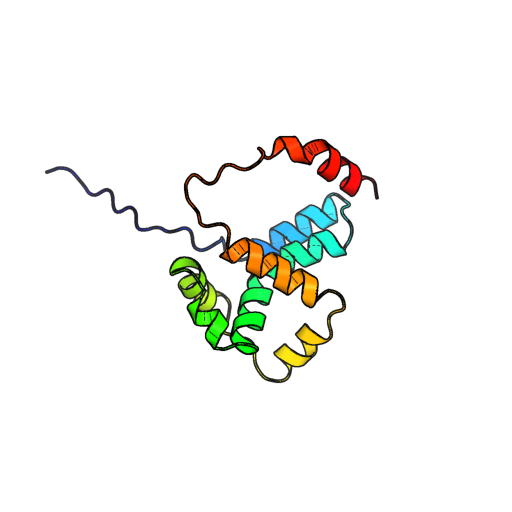8 96 LYS A C 1
ATOM 733 O O . LYS A 1 96 ? -5.759 1.893 -7.758 1.00 94.88 96 LYS A O 1
ATOM 738 N N . TRP A 1 97 ? -5.982 0.974 -5.718 1.00 95.06 97 TRP A N 1
ATOM 739 C CA . TRP A 1 97 ? -6.871 2.021 -5.200 1.00 95.06 97 TRP A CA 1
ATOM 740 C C . TRP A 1 97 ? -6.167 3.378 -5.084 1.00 95.06 97 TRP A C 1
ATOM 742 O O . TRP A 1 97 ? -6.728 4.376 -5.527 1.00 95.06 97 TRP A O 1
ATOM 752 N N . ASP A 1 98 ? -4.932 3.411 -4.570 1.00 92.44 98 ASP A N 1
ATOM 753 C CA . ASP A 1 98 ? -4.098 4.627 -4.512 1.00 92.44 98 ASP A CA 1
ATOM 754 C C . ASP A 1 98 ? -3.906 5.246 -5.908 1.00 92.44 98 ASP A C 1
ATOM 756 O O . ASP A 1 98 ? -4.123 6.440 -6.119 1.00 92.44 98 ASP A O 1
ATOM 760 N N . ASP A 1 99 ? -3.579 4.432 -6.916 1.00 90.69 99 ASP A N 1
ATOM 761 C CA . ASP A 1 99 ? -3.401 4.937 -8.277 1.00 90.69 99 ASP A CA 1
ATOM 762 C C . ASP A 1 99 ? -4.710 5.367 -8.960 1.00 90.69 99 ASP A C 1
ATOM 764 O O . ASP A 1 99 ? -4.648 6.237 -9.836 1.00 90.69 99 ASP A O 1
ATOM 768 N N . ALA A 1 100 ? -5.858 4.812 -8.568 1.00 90.12 100 ALA A N 1
ATOM 769 C CA . ALA A 1 100 ? -7.174 5.175 -9.095 1.00 90.12 100 ALA A CA 1
ATOM 770 C C . ALA A 1 100 ? -7.775 6.435 -8.442 1.00 90.12 100 ALA A C 1
ATOM 772 O O . ALA A 1 100 ? -8.635 7.076 -9.041 1.00 90.12 100 ALA A O 1
ATOM 773 N N . ALA A 1 101 ? -7.321 6.830 -7.249 1.00 89.50 101 ALA A N 1
ATOM 774 C CA . ALA A 1 101 ? -7.868 7.948 -6.473 1.00 89.50 101 ALA A CA 1
ATOM 775 C C . ALA A 1 101 ? -7.450 9.337 -7.014 1.00 89.50 101 ALA A C 1
ATOM 777 O O . ALA A 1 101 ? -6.809 10.129 -6.321 1.00 89.50 101 ALA A O 1
ATOM 778 N N . LYS A 1 102 ? -7.768 9.629 -8.282 1.00 86.06 102 LYS A N 1
ATOM 779 C CA . LYS A 1 102 ? -7.338 10.848 -9.001 1.00 86.06 102 LYS A CA 1
ATOM 780 C C . LYS A 1 102 ? -8.485 11.636 -9.644 1.00 86.06 102 LYS A C 1
ATOM 782 O O . LYS A 1 102 ? -8.228 12.674 -10.254 1.00 86.06 102 LYS A O 1
ATOM 787 N N . ASP A 1 103 ? -9.724 11.182 -9.477 1.00 89.50 103 ASP A N 1
ATOM 788 C CA . ASP A 1 103 ? -10.913 11.848 -10.009 1.00 89.50 103 ASP A CA 1
ATOM 789 C C . ASP A 1 103 ? -11.285 13.065 -9.158 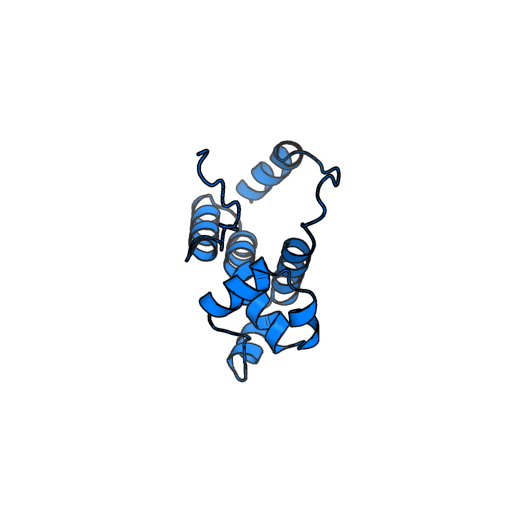1.00 89.50 103 ASP A C 1
ATOM 791 O O . ASP A 1 103 ? -11.846 12.967 -8.064 1.00 89.50 103 ASP A O 1
ATOM 795 N N . VAL A 1 104 ? -10.946 14.249 -9.668 1.00 90.44 104 VAL A N 1
ATOM 796 C CA . VAL A 1 104 ? -11.263 15.519 -9.011 1.00 90.44 104 VAL A CA 1
ATOM 797 C C . VAL A 1 104 ? -12.777 15.726 -9.006 1.00 90.44 104 VAL A C 1
ATOM 799 O O . VAL A 1 104 ? -13.413 15.718 -10.056 1.00 90.44 104 VAL A O 1
ATOM 802 N N . GLY A 1 105 ? -13.340 15.964 -7.822 1.00 90.12 105 GLY A N 1
ATOM 803 C CA . GLY A 1 105 ? -14.776 16.197 -7.649 1.00 90.12 105 GLY A CA 1
ATOM 804 C C . GLY A 1 105 ? -15.611 14.926 -7.500 1.00 90.12 105 GLY A C 1
ATOM 805 O O . GLY A 1 105 ? -16.829 15.036 -7.401 1.00 90.12 105 GLY A O 1
ATOM 806 N N . LEU A 1 106 ? -14.986 13.742 -7.450 1.00 93.19 106 LEU A N 1
ATOM 807 C CA . LEU A 1 106 ? -15.678 12.529 -7.025 1.00 93.19 10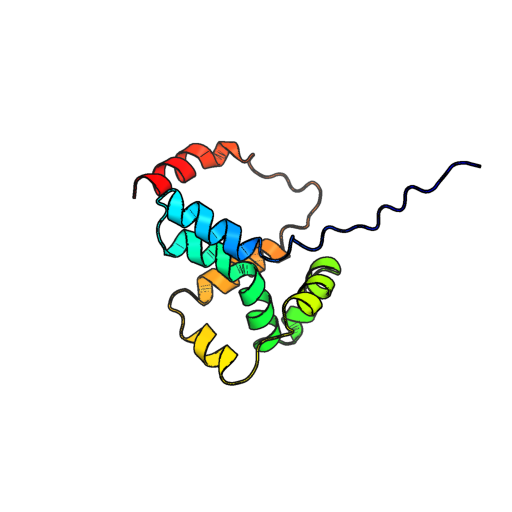6 LEU A CA 1
ATOM 808 C C . LEU A 1 106 ? -16.161 12.708 -5.580 1.00 93.19 106 LEU A C 1
ATOM 810 O O . LEU A 1 106 ? -15.360 12.966 -4.680 1.00 93.19 106 LEU A O 1
ATOM 814 N N . GLU A 1 107 ? -17.468 12.579 -5.364 1.00 94.25 107 GLU A N 1
ATOM 815 C CA . GLU A 1 107 ? -18.040 12.629 -4.022 1.00 94.25 107 GLU A CA 1
ATOM 816 C C . GLU A 1 107 ? -17.660 11.362 -3.252 1.00 94.25 107 GLU A C 1
ATOM 818 O O . GLU A 1 107 ? -17.906 10.240 -3.697 1.00 94.25 107 GLU A O 1
ATOM 823 N N . THR A 1 108 ? -17.048 11.547 -2.086 1.00 93.75 108 THR A N 1
ATOM 824 C CA . THR A 1 108 ? -16.686 10.470 -1.167 1.00 93.75 108 THR A CA 1
ATOM 825 C C . THR A 1 108 ? -17.132 10.822 0.242 1.00 93.75 108 THR A C 1
ATOM 827 O O . THR A 1 108 ? -17.275 11.997 0.596 1.00 93.75 108 THR A O 1
ATOM 830 N N . ASP A 1 109 ? -17.342 9.795 1.064 1.00 95.38 109 ASP A N 1
ATOM 831 C CA . ASP A 1 109 ? -17.599 10.011 2.480 1.00 95.38 109 ASP A CA 1
ATOM 832 C C . ASP A 1 109 ? -16.425 10.765 3.130 1.00 95.38 109 ASP A C 1
ATOM 834 O O . ASP A 1 109 ? -15.255 10.465 2.852 1.00 95.38 109 ASP A O 1
ATOM 838 N N . PRO A 1 110 ? -16.701 11.722 4.030 1.00 94.44 110 PRO A N 1
ATOM 839 C CA . PRO A 1 110 ? -15.653 12.442 4.736 1.00 94.44 110 PRO A CA 1
ATOM 840 C C . PRO A 1 110 ? -14.885 11.506 5.679 1.00 94.44 110 PRO A C 1
ATOM 842 O O . PRO A 1 110 ? -15.395 10.487 6.142 1.00 94.44 110 PRO A O 1
ATOM 845 N N . ALA A 1 111 ? -13.652 11.876 6.034 1.00 90.94 111 ALA A N 1
ATOM 846 C CA . ALA A 1 111 ? -12.775 11.030 6.850 1.00 90.94 111 ALA A CA 1
ATOM 847 C C . ALA A 1 111 ? -13.394 10.601 8.199 1.00 90.94 111 ALA A C 1
ATOM 849 O O . ALA A 1 111 ? -13.166 9.483 8.660 1.00 90.94 111 ALA A O 1
ATOM 850 N N . ASN A 1 112 ? -14.210 11.458 8.822 1.00 95.44 112 ASN A N 1
ATOM 851 C CA . ASN A 1 112 ? -14.884 11.160 10.088 1.00 95.44 112 ASN A CA 1
ATOM 852 C C . ASN A 1 112 ? -15.990 10.098 9.961 1.00 95.44 112 ASN A C 1
ATOM 854 O O . ASN A 1 112 ? -16.316 9.458 10.957 1.00 95.44 112 ASN A O 1
ATOM 858 N N . ALA A 1 113 ? -16.520 9.835 8.761 1.00 97.12 113 ALA A N 1
ATOM 859 C CA . ALA A 1 113 ? -17.444 8.719 8.543 1.00 97.12 113 ALA A CA 1
ATOM 860 C C . ALA A 1 113 ? -16.801 7.363 8.899 1.00 97.12 113 ALA A C 1
ATOM 862 O O . ALA A 1 113 ? -17.488 6.423 9.299 1.00 97.12 113 ALA A O 1
ATOM 863 N N . TYR A 1 114 ? -15.469 7.277 8.829 1.00 95.69 114 TYR A N 1
ATOM 864 C CA . TYR A 1 114 ? -14.697 6.075 9.137 1.00 95.69 114 TYR A CA 1
ATOM 865 C C . TYR A 1 114 ? -14.214 6.010 10.595 1.00 95.69 114 TYR A C 1
ATOM 867 O O . TYR A 1 1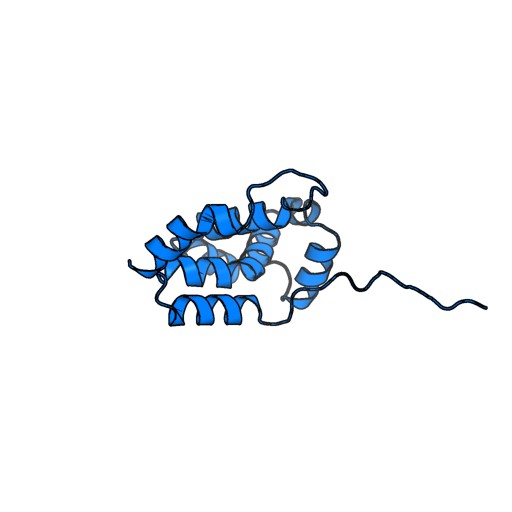14 ? -13.642 4.995 10.995 1.00 95.69 114 TYR A O 1
ATOM 875 N N . GLU A 1 115 ? -14.454 7.036 11.419 1.00 95.25 115 GLU A N 1
ATOM 876 C CA . GLU A 1 115 ? -13.903 7.147 12.780 1.00 95.25 115 GLU A CA 1
ATOM 877 C C . GLU A 1 115 ? -14.248 5.936 13.657 1.00 95.25 115 GLU A C 1
ATOM 879 O O . GLU A 1 115 ? -13.368 5.341 14.280 1.00 95.25 115 GLU A O 1
ATOM 884 N N . ALA A 1 116 ? -15.511 5.502 13.650 1.00 95.56 116 ALA A N 1
ATOM 885 C CA . ALA A 1 116 ? -15.947 4.350 14.436 1.00 95.56 116 ALA A CA 1
ATOM 886 C C . ALA A 1 116 ? -15.203 3.058 14.045 1.00 95.56 116 ALA A C 1
ATOM 888 O O . ALA A 1 116 ? -14.860 2.243 14.905 1.00 95.56 116 ALA A O 1
ATOM 889 N N . MET A 1 117 ? -14.916 2.876 12.752 1.00 95.75 117 MET A N 1
ATOM 890 C CA . MET A 1 117 ? -14.148 1.736 12.251 1.00 95.75 117 MET A CA 1
ATOM 891 C C . MET A 1 117 ? -12.674 1.836 12.657 1.00 95.75 117 MET A C 1
ATOM 893 O O . MET A 1 117 ? -12.116 0.850 13.139 1.00 95.75 117 MET A O 1
ATOM 897 N N . ILE A 1 118 ? -12.072 3.016 12.499 1.00 94.56 118 ILE A N 1
ATOM 898 C CA . ILE A 1 118 ? -10.685 3.323 12.881 1.00 94.56 118 ILE A CA 1
ATOM 899 C C . ILE A 1 118 ? -10.479 3.023 14.375 1.00 94.56 118 ILE A C 1
ATOM 901 O O . ILE A 1 118 ? -9.591 2.256 14.743 1.00 94.56 118 ILE A O 1
ATOM 905 N N . VAL A 1 119 ? -11.369 3.523 15.238 1.00 93.62 119 VAL A N 1
ATOM 906 C CA . VAL A 1 119 ? -11.326 3.289 16.692 1.00 93.62 119 VAL A CA 1
ATOM 907 C C . VAL A 1 119 ? -11.556 1.821 17.053 1.00 93.62 119 VAL A C 1
ATOM 909 O O . VAL A 1 119 ? -10.947 1.320 17.998 1.00 93.62 119 VAL A O 1
ATOM 912 N N . ARG A 1 120 ? -12.417 1.102 16.325 1.00 93.44 120 ARG A N 1
ATOM 913 C CA . ARG A 1 120 ? -12.619 -0.337 16.549 1.00 93.44 120 ARG A CA 1
ATOM 914 C C . ARG A 1 120 ? -11.348 -1.136 16.253 1.00 93.44 120 ARG A C 1
ATOM 916 O O . ARG A 1 120 ? -11.010 -2.012 17.038 1.00 93.44 120 ARG A O 1
ATOM 923 N N . LEU A 1 121 ? -10.660 -0.821 15.155 1.00 91.62 121 LEU A N 1
ATOM 924 C CA . LEU A 1 121 ? -9.428 -1.498 14.728 1.00 91.62 121 LEU A CA 1
ATOM 925 C C . LEU A 1 121 ? -8.209 -1.179 15.611 1.00 91.62 121 LEU A C 1
ATOM 927 O O . LEU A 1 121 ? -7.231 -1.917 15.578 1.00 91.62 121 LEU A O 1
ATOM 931 N N . LEU A 1 122 ? -8.268 -0.107 16.406 1.00 86.75 122 LEU A N 1
ATOM 932 C CA . LEU A 1 122 ? -7.277 0.186 17.449 1.00 86.75 122 LEU A CA 1
ATOM 933 C C . LEU A 1 122 ? -7.404 -0.715 18.685 1.00 86.75 122 LEU A C 1
ATOM 935 O O . LEU A 1 122 ? -6.461 -0.825 19.460 1.00 86.75 122 LEU A O 1
ATOM 939 N N . LYS A 1 123 ? -8.582 -1.303 18.926 1.00 67.75 123 LYS A N 1
ATOM 940 C CA . LYS A 1 123 ? -8.885 -2.079 20.144 1.00 67.75 123 LYS A CA 1
ATOM 941 C C . LYS A 1 123 ? -8.719 -3.594 19.960 1.00 67.75 123 LYS A C 1
ATOM 943 O O . LYS A 1 123 ? -9.099 -4.345 20.857 1.00 67.75 123 LYS A O 1
ATOM 948 N N . SER A 1 124 ? -8.229 -4.027 18.801 1.00 60.78 124 SER A N 1
ATOM 949 C CA . SER A 1 124 ? -8.127 -5.425 18.354 1.00 60.78 124 SER A CA 1
ATOM 950 C C . SER A 1 124 ? -6.681 -5.851 18.183 1.00 60.78 124 SER A C 1
ATOM 952 O O . SER A 1 124 ? -6.333 -6.938 18.687 1.00 60.78 124 SER A O 1
#

Foldseek 3Di:
DDDDDPPPPPPLDPVCVLVVQLVVCVVLQFDNVVSVLSNLLLVLLLLCCAVDVVSLVLADPSNNVSCVVSPHRDDDVRNVVLVPDPCSVVSNVVNVVVRVPPDPPPDDDDPVVCVVVVVVSSVD

Sequence (124 aa):
MNSTHDSTAGGVGRVGHERIGEEYLTRLGYSKKVGFLVGSHAAAKRFLCGTDPAYHDTLSGASKKSLVFQGEPMRGDELNEWAANPWCDEMCQLRKWDDAAKDVGLETDPANAYEAMIVRLLKS

InterPro domains:
  IPR052567 Organophosphonate Dioxygenase [PTHR40202] (10-123)